Protein AF-S4YBU4-F1 (afdb_monomer_lite)

pLDDT: mean 76.4, std 17.48, range [37.5, 96.0]

Sequence (125 aa):
MLRDAEIKLPKPRRASMKLDRAALADEIAAELPALKKALAKVATEEREKEATLRAKQNAMRKSDKSFGQGAVLLAASFTFAGLEDLAAKVRPSGRRPGRTAAEEDEAPPAEEPASPGSPLPLDGG

Radius of gyration: 34.4 Å; chains: 1; bounding box: 87×44×89 Å

Secondary structure (DSSP, 8-state):
-TT-TT--PPPPSSTT----HHHHHHHHHHHHHHHHHHHHHHHHHHHHHHHHHHHHHHHHHHHHHHHHHHHHHHHHHHHHTT-HHHHHHHSPP-PPTT--GGGTTTSPPPPP------PPP----

Foldseek 3Di:
DLPDPPDDDDDDPDPPDDDDSVVVVVVCVVCVVVVVVVVVVVVVVVVVVVVVVVVVLVVQVVVLVVLQVVLQVVLVVCVVVVNNVVSVVSHRDPDDRPDDPVPPVPDDDDPDPPDDDDDDDDDDD

Structure (mmCIF, N/CA/C/O backbone):
data_AF-S4YBU4-F1
#
_entry.id   AF-S4YBU4-F1
#
loop_
_atom_site.group_PDB
_atom_site.id
_atom_site.type_symbol
_atom_site.label_atom_id
_atom_site.label_alt_id
_atom_site.label_comp_id
_atom_site.label_asym_id
_atom_site.label_entity_id
_atom_site.label_seq_id
_atom_site.pdbx_PDB_ins_code
_atom_site.Cartn_x
_atom_site.Cartn_y
_atom_site.Cartn_z
_atom_site.occupancy
_atom_site.B_iso_or_equiv
_atom_site.auth_seq_id
_atom_site.auth_comp_id
_atom_site.auth_asym_id
_atom_site.auth_atom_id
_atom_site.pdbx_PDB_model_num
ATOM 1 N N . MET A 1 1 ? 18.216 -11.147 -31.298 1.00 59.41 1 MET A N 1
ATOM 2 C CA . MET A 1 1 ? 18.292 -9.667 -31.229 1.00 59.41 1 MET A CA 1
ATOM 3 C C . MET A 1 1 ? 18.048 -9.105 -32.623 1.00 59.41 1 MET A C 1
ATOM 5 O O . MET A 1 1 ? 18.392 -9.770 -33.583 1.00 59.41 1 MET A O 1
ATOM 9 N N . LEU A 1 2 ? 17.465 -7.912 -32.786 1.00 66.00 2 LEU A N 1
ATOM 10 C CA . LEU A 1 2 ? 17.120 -7.362 -34.117 1.00 66.00 2 LEU A CA 1
ATOM 11 C C . LEU A 1 2 ? 18.334 -7.196 -35.068 1.00 66.00 2 LEU A C 1
ATOM 13 O O . LEU A 1 2 ? 18.170 -7.080 -36.281 1.00 66.00 2 LEU A O 1
ATOM 17 N N . ARG A 1 3 ? 19.543 -7.228 -34.493 1.00 71.19 3 ARG A N 1
ATOM 18 C CA . ARG A 1 3 ? 20.846 -7.207 -35.168 1.00 71.19 3 ARG A CA 1
ATOM 19 C C . ARG A 1 3 ? 21.350 -8.581 -35.636 1.00 71.19 3 ARG A C 1
ATOM 21 O O . ARG A 1 3 ? 22.324 -8.627 -36.376 1.00 71.19 3 ARG A O 1
ATOM 28 N N . ASP A 1 4 ? 20.717 -9.682 -35.232 1.00 75.69 4 ASP A N 1
ATOM 29 C CA . ASP A 1 4 ? 21.135 -11.021 -35.657 1.00 75.69 4 ASP A CA 1
ATOM 30 C C . ASP A 1 4 ? 20.774 -11.235 -37.129 1.00 75.69 4 ASP A C 1
ATOM 32 O O . ASP A 1 4 ? 19.600 -11.256 -37.516 1.00 75.69 4 ASP A O 1
ATOM 36 N N . ALA A 1 5 ? 21.806 -11.407 -37.955 1.00 68.00 5 ALA A N 1
ATOM 37 C CA . ALA A 1 5 ? 21.677 -11.596 -39.397 1.00 68.00 5 ALA A CA 1
ATOM 38 C C . ALA A 1 5 ? 20.938 -12.896 -39.774 1.00 68.00 5 ALA A C 1
ATOM 40 O O . ALA A 1 5 ? 20.376 -12.991 -40.864 1.00 68.00 5 ALA A O 1
ATOM 41 N N . GLU A 1 6 ? 20.884 -13.873 -38.866 1.00 71.81 6 GLU A N 1
ATOM 42 C CA . GLU A 1 6 ? 20.218 -15.164 -39.075 1.00 71.81 6 GLU A CA 1
ATOM 43 C C . GLU A 1 6 ? 18.685 -15.094 -38.949 1.00 71.81 6 GLU A C 1
ATOM 45 O O . GLU A 1 6 ? 17.977 -16.005 -39.388 1.00 71.81 6 GLU A O 1
ATOM 50 N N . ILE A 1 7 ? 18.131 -14.001 -38.408 1.00 72.12 7 ILE A N 1
ATOM 51 C CA . ILE A 1 7 ? 16.681 -13.859 -38.238 1.00 72.12 7 ILE A CA 1
ATOM 52 C C . ILE A 1 7 ? 16.030 -13.481 -39.578 1.00 72.12 7 ILE A C 1
ATOM 54 O O . ILE A 1 7 ? 16.143 -12.353 -40.084 1.00 72.12 7 ILE A O 1
ATOM 58 N N . LYS A 1 8 ? 15.284 -14.436 -40.145 1.00 72.88 8 LYS A N 1
ATOM 59 C CA . LYS A 1 8 ? 14.414 -14.224 -41.309 1.00 72.88 8 LYS A CA 1
ATOM 60 C C . LYS A 1 8 ? 13.131 -13.514 -40.873 1.00 72.88 8 LYS A C 1
ATOM 62 O O . LYS A 1 8 ? 12.236 -14.125 -40.299 1.00 72.88 8 LYS A O 1
ATOM 67 N N . LEU A 1 9 ? 13.043 -12.217 -41.162 1.00 71.31 9 LEU A N 1
ATOM 68 C CA . LEU A 1 9 ? 11.819 -11.443 -40.955 1.00 71.31 9 LEU A CA 1
ATOM 69 C C . LEU A 1 9 ? 10.794 -11.728 -42.070 1.00 71.31 9 LEU A C 1
ATOM 71 O O . LEU A 1 9 ? 11.191 -11.947 -43.220 1.00 71.31 9 LEU A O 1
ATOM 75 N N . PRO A 1 10 ? 9.484 -11.706 -41.762 1.00 78.38 10 PRO A N 1
ATOM 76 C CA . PRO A 1 10 ? 8.436 -11.865 -42.763 1.00 78.38 10 PRO A CA 1
ATOM 77 C C . PRO A 1 10 ? 8.482 -10.738 -43.805 1.00 78.38 10 PRO A C 1
ATOM 79 O O . PRO A 1 10 ? 8.903 -9.614 -43.523 1.00 78.38 10 PRO A O 1
ATOM 82 N N . LYS A 1 11 ? 8.034 -11.042 -45.029 1.00 75.88 11 LYS A N 1
ATOM 83 C CA . LYS A 1 11 ? 8.042 -10.089 -46.147 1.00 75.88 11 LYS A CA 1
ATOM 84 C C . LYS A 1 11 ? 7.151 -8.877 -45.807 1.00 75.88 11 LYS A C 1
ATOM 86 O O . LYS A 1 11 ? 6.025 -9.079 -45.343 1.00 75.88 11 LYS A O 1
ATOM 91 N N . PRO A 1 12 ? 7.612 -7.631 -46.021 1.00 78.06 12 PRO A N 1
ATOM 92 C CA . PRO A 1 12 ? 6.830 -6.447 -45.683 1.00 78.06 12 PRO A CA 1
ATOM 93 C C . PRO A 1 12 ? 5.526 -6.415 -46.485 1.00 78.06 12 PRO A C 1
ATOM 95 O O . PRO A 1 12 ? 5.513 -6.659 -47.691 1.00 78.06 12 PRO A O 1
ATOM 98 N N . ARG A 1 13 ? 4.414 -6.084 -45.814 1.00 79.25 13 ARG A N 1
ATOM 99 C CA . ARG A 1 13 ? 3.075 -6.026 -46.438 1.00 79.25 13 ARG A CA 1
ATOM 100 C C . ARG A 1 13 ? 2.940 -4.890 -47.459 1.00 79.25 13 ARG A C 1
ATOM 102 O O . ARG A 1 13 ? 2.017 -4.905 -48.264 1.00 79.25 13 ARG A O 1
ATOM 109 N N . ARG A 1 14 ? 3.837 -3.900 -47.417 1.00 82.06 14 ARG A N 1
ATOM 110 C CA . ARG A 1 14 ? 3.882 -2.757 -48.336 1.00 82.06 14 ARG A CA 1
ATOM 111 C C . ARG A 1 14 ? 5.218 -2.758 -49.071 1.00 82.06 14 ARG A C 1
ATOM 113 O O . ARG A 1 14 ? 6.264 -2.690 -48.434 1.00 82.06 14 ARG A O 1
ATOM 120 N N . ALA A 1 15 ? 5.171 -2.806 -50.401 1.00 72.00 15 ALA A N 1
ATOM 121 C CA . ALA A 1 15 ? 6.355 -2.918 -51.258 1.00 72.00 15 ALA A CA 1
ATOM 122 C C . ALA A 1 15 ? 7.323 -1.721 -51.156 1.00 72.00 15 ALA A C 1
ATOM 124 O O . ALA A 1 15 ? 8.507 -1.869 -51.439 1.00 72.00 15 ALA A O 1
ATOM 125 N N . SER A 1 16 ? 6.841 -0.549 -50.731 1.00 78.44 16 SER A N 1
ATOM 126 C CA . SER A 1 16 ? 7.650 0.667 -50.573 1.00 78.44 16 SER A CA 1
ATOM 127 C C . SER A 1 16 ? 8.384 0.768 -49.233 1.00 78.44 16 SER A C 1
ATOM 129 O O . SER A 1 16 ? 9.189 1.679 -49.049 1.00 78.44 16 SER A O 1
ATOM 131 N N . MET A 1 17 ? 8.122 -0.134 -48.283 1.00 74.00 17 MET A N 1
ATOM 132 C CA . MET A 1 17 ? 8.663 -0.017 -46.934 1.00 74.00 17 MET A CA 1
ATOM 133 C C . MET A 1 17 ? 10.028 -0.707 -46.832 1.00 74.00 17 MET A C 1
ATOM 135 O O . MET A 1 17 ? 10.129 -1.932 -46.908 1.00 74.00 17 MET A O 1
ATOM 139 N N . LYS A 1 18 ? 11.078 0.095 -46.636 1.00 76.12 18 LYS A N 1
ATOM 140 C CA . LYS A 1 18 ? 12.438 -0.368 -46.339 1.00 76.12 18 LYS A CA 1
ATOM 141 C C . LYS A 1 18 ? 12.668 -0.229 -44.836 1.00 76.12 18 LYS A C 1
ATOM 143 O O . LYS A 1 18 ? 12.565 0.872 -44.309 1.00 76.12 18 LYS A O 1
ATOM 148 N N . LEU A 1 19 ? 12.926 -1.343 -44.154 1.00 77.69 19 LEU A N 1
ATOM 149 C CA . LEU A 1 19 ? 13.227 -1.360 -42.723 1.00 77.69 19 LEU A CA 1
ATOM 150 C C . LEU A 1 19 ? 14.742 -1.448 -42.533 1.00 77.69 19 LEU A C 1
ATOM 152 O O . LEU A 1 19 ? 15.341 -2.463 -42.893 1.00 77.69 19 LEU A O 1
ATOM 156 N N . ASP A 1 20 ? 15.337 -0.414 -41.944 1.00 81.75 20 ASP A N 1
ATOM 157 C CA . ASP A 1 20 ? 16.707 -0.481 -41.445 1.00 81.75 20 ASP A CA 1
ATOM 158 C C . ASP A 1 20 ? 16.704 -1.114 -40.049 1.00 81.75 20 ASP A C 1
ATOM 160 O O . ASP A 1 20 ? 16.198 -0.551 -39.078 1.00 81.75 20 ASP A O 1
ATOM 164 N N . ARG A 1 21 ? 17.238 -2.334 -39.964 1.00 81.56 21 ARG A N 1
ATOM 165 C CA . ARG A 1 21 ? 17.274 -3.109 -38.719 1.00 81.56 21 ARG A CA 1
ATOM 166 C C . ARG A 1 21 ? 18.267 -2.537 -37.715 1.00 81.56 21 ARG A C 1
ATOM 168 O O . ARG A 1 21 ? 18.042 -2.682 -36.518 1.00 81.56 21 ARG A O 1
ATOM 175 N N . ALA A 1 22 ? 19.365 -1.950 -38.190 1.00 81.00 22 ALA A N 1
ATOM 176 C CA . ALA A 1 22 ? 20.399 -1.406 -37.321 1.00 81.00 22 ALA A CA 1
ATOM 177 C C . ALA A 1 22 ? 19.898 -0.112 -36.679 1.00 81.00 22 ALA A C 1
ATOM 179 O O . ALA A 1 22 ? 19.875 -0.028 -35.454 1.00 81.00 22 ALA A O 1
ATOM 180 N N . ALA A 1 23 ? 19.363 0.806 -37.491 1.00 81.25 23 ALA A N 1
ATOM 181 C CA . ALA A 1 23 ? 18.790 2.056 -37.000 1.00 81.25 23 ALA A CA 1
ATOM 182 C C . ALA A 1 23 ? 17.632 1.821 -36.013 1.00 81.25 23 ALA A C 1
ATOM 184 O O . ALA A 1 23 ? 17.637 2.383 -34.922 1.00 81.25 23 ALA A O 1
ATOM 185 N N . LEU A 1 24 ? 16.697 0.908 -36.321 1.00 82.50 24 LEU A N 1
ATOM 186 C CA . LEU A 1 24 ? 15.605 0.576 -35.393 1.00 82.50 24 LEU A CA 1
ATOM 187 C C . LEU A 1 24 ? 16.129 -0.033 -34.081 1.00 82.50 24 LEU A C 1
ATOM 189 O O . LEU A 1 24 ? 15.597 0.229 -33.004 1.00 82.50 24 LEU A O 1
ATOM 193 N N . ALA A 1 25 ? 17.165 -0.875 -34.153 1.00 85.19 25 ALA A N 1
ATOM 194 C CA . ALA A 1 25 ? 17.771 -1.447 -32.956 1.00 85.19 25 ALA A CA 1
ATOM 195 C C . ALA A 1 25 ? 18.447 -0.373 -32.092 1.00 85.19 25 ALA A C 1
ATOM 197 O O . ALA A 1 25 ? 18.398 -0.483 -30.868 1.00 85.19 25 ALA A O 1
ATOM 198 N N . ASP A 1 26 ? 19.055 0.639 -32.710 1.00 86.69 26 ASP A N 1
ATOM 199 C CA . ASP A 1 26 ? 19.710 1.755 -32.024 1.00 86.69 26 ASP A CA 1
ATOM 200 C C . ASP A 1 26 ? 18.690 2.675 -31.346 1.00 86.69 26 ASP A C 1
ATOM 202 O O . ASP A 1 26 ? 18.866 3.020 -30.178 1.00 86.69 26 ASP A O 1
ATOM 206 N N . GLU A 1 27 ? 17.586 2.988 -32.027 1.00 85.06 27 GLU A N 1
ATOM 207 C CA . GLU A 1 27 ? 16.463 3.752 -31.469 1.00 85.06 27 GLU A CA 1
ATOM 208 C C . GLU A 1 27 ? 15.856 3.042 -30.250 1.00 85.06 27 GLU A C 1
ATOM 210 O O . GLU A 1 27 ? 15.756 3.617 -29.165 1.00 85.06 27 GLU A O 1
ATOM 215 N N . ILE A 1 28 ? 15.544 1.747 -30.380 1.00 85.62 28 ILE A N 1
ATOM 216 C CA . ILE A 1 28 ? 15.016 0.945 -29.266 1.00 85.62 28 ILE A CA 1
ATOM 217 C C . ILE A 1 28 ? 16.040 0.866 -28.124 1.00 85.62 28 ILE A C 1
ATOM 219 O O . ILE A 1 28 ? 15.681 0.973 -26.949 1.00 85.62 28 ILE A O 1
ATOM 223 N N . ALA A 1 29 ? 17.325 0.683 -28.440 1.00 86.62 29 ALA A N 1
ATOM 224 C CA . ALA A 1 29 ? 18.382 0.628 -27.435 1.00 86.62 29 ALA A CA 1
ATOM 225 C C .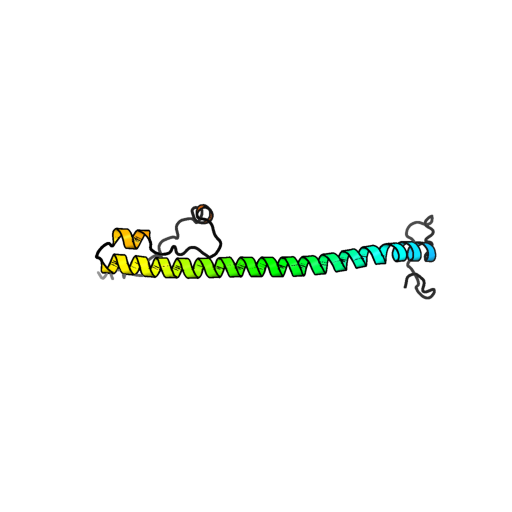 ALA A 1 29 ? 18.545 1.953 -26.677 1.00 86.62 29 ALA A C 1
ATOM 227 O O . ALA A 1 29 ? 18.851 1.919 -25.482 1.00 86.62 29 ALA A O 1
ATOM 228 N N . ALA A 1 30 ? 18.307 3.090 -27.333 1.00 89.31 30 ALA A N 1
ATOM 229 C CA . ALA A 1 30 ? 18.357 4.409 -26.715 1.00 89.31 30 ALA A CA 1
ATOM 230 C C . ALA A 1 30 ? 17.207 4.640 -25.717 1.00 89.31 30 ALA A C 1
ATOM 232 O O . ALA A 1 30 ? 17.418 5.258 -24.672 1.00 89.31 30 ALA A O 1
ATOM 233 N N . GLU A 1 31 ? 16.013 4.099 -25.978 1.00 87.81 31 GLU A N 1
ATOM 234 C CA . GLU A 1 31 ? 14.836 4.266 -25.107 1.00 87.81 31 GLU A CA 1
ATOM 235 C C . GLU A 1 31 ? 14.756 3.243 -23.959 1.00 87.81 31 GLU A C 1
ATOM 237 O O . GLU A 1 31 ? 14.242 3.537 -22.871 1.00 87.81 31 GLU A O 1
ATOM 242 N N . LEU A 1 32 ? 15.321 2.047 -24.151 1.00 90.19 32 LEU A N 1
ATOM 243 C CA . LEU A 1 32 ? 15.378 0.986 -23.140 1.00 90.19 32 LEU A CA 1
ATOM 244 C C . LEU A 1 32 ? 15.882 1.420 -21.747 1.00 90.19 32 LEU A C 1
ATOM 246 O O . LEU A 1 32 ? 15.277 0.989 -20.759 1.00 90.19 32 LEU A O 1
ATOM 250 N N . PRO A 1 33 ? 16.963 2.211 -21.586 1.00 91.56 33 PRO A N 1
ATOM 251 C CA . PRO A 1 33 ? 17.425 2.620 -20.260 1.00 91.56 33 PRO A CA 1
ATOM 252 C C . PRO A 1 33 ? 16.412 3.512 -19.534 1.00 91.56 33 PRO A C 1
ATOM 254 O O . PRO A 1 33 ? 16.213 3.341 -18.328 1.00 91.56 33 PRO A O 1
ATOM 257 N N . ALA A 1 34 ? 15.738 4.419 -20.247 1.00 91.56 34 ALA A N 1
ATOM 258 C CA . ALA A 1 34 ? 14.711 5.278 -19.665 1.00 91.56 34 ALA A CA 1
ATOM 259 C C . ALA A 1 34 ? 13.510 4.451 -19.187 1.00 91.56 34 ALA A C 1
ATOM 261 O O . ALA A 1 34 ? 13.063 4.613 -18.049 1.00 91.56 34 ALA A O 1
ATOM 262 N N . LEU A 1 35 ? 13.058 3.493 -20.005 1.00 91.75 35 LEU A N 1
ATOM 263 C CA . LEU A 1 35 ? 11.968 2.589 -19.643 1.00 91.75 35 LEU A CA 1
ATOM 264 C C . LEU A 1 35 ? 12.332 1.697 -18.448 1.00 91.75 35 LEU A C 1
ATOM 266 O O . LEU A 1 35 ? 11.553 1.581 -17.505 1.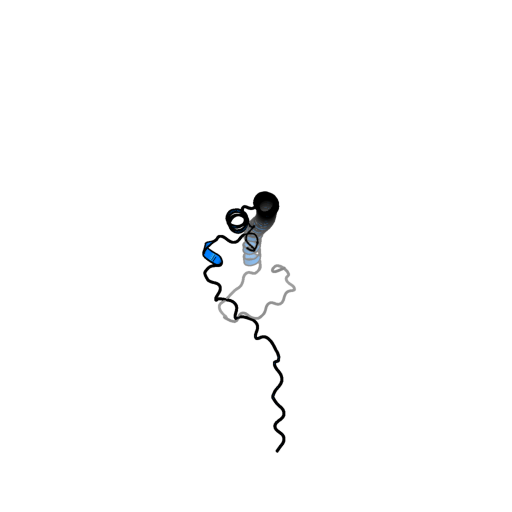00 91.75 35 LEU A O 1
ATOM 270 N N . LYS A 1 36 ? 13.537 1.112 -18.428 1.00 92.50 36 LYS A N 1
ATOM 271 C CA . LYS A 1 36 ? 14.019 0.307 -17.290 1.00 92.50 36 LYS A CA 1
ATOM 272 C C . LYS A 1 36 ? 14.070 1.119 -15.999 1.00 92.50 36 LYS A C 1
ATOM 274 O O . LYS A 1 36 ? 13.668 0.621 -14.950 1.00 92.50 36 LYS A O 1
ATOM 279 N N . LYS A 1 37 ? 14.529 2.371 -16.073 1.00 92.62 37 LYS A N 1
ATOM 280 C CA . LYS A 1 37 ? 14.550 3.284 -14.925 1.00 92.62 37 LYS A CA 1
ATOM 281 C C . LYS A 1 37 ? 13.136 3.596 -14.431 1.00 92.62 37 LYS A C 1
ATOM 283 O O . LYS A 1 37 ? 12.906 3.581 -13.225 1.00 92.62 37 LYS A O 1
ATOM 288 N N . ALA A 1 38 ? 12.196 3.839 -15.343 1.00 89.19 38 ALA A N 1
ATOM 289 C CA . ALA A 1 38 ? 10.797 4.068 -14.996 1.00 89.19 38 ALA A CA 1
ATOM 290 C C . ALA A 1 38 ? 10.167 2.834 -14.328 1.00 89.19 38 ALA A C 1
ATOM 292 O O . ALA A 1 38 ? 9.554 2.967 -13.274 1.00 89.19 38 ALA A O 1
ATOM 293 N N . LEU A 1 39 ? 10.390 1.632 -14.870 1.00 93.00 39 LEU A N 1
ATOM 294 C CA . LEU A 1 39 ? 9.893 0.384 -14.281 1.00 93.00 39 LEU A CA 1
ATOM 295 C C . LEU A 1 39 ? 10.479 0.119 -12.891 1.00 93.00 39 LEU A C 1
ATOM 297 O O . LEU A 1 39 ? 9.745 -0.244 -11.976 1.00 93.00 39 LEU A O 1
ATOM 301 N N . ALA A 1 40 ? 11.782 0.347 -12.707 1.00 91.38 40 ALA A N 1
ATOM 302 C CA . ALA A 1 40 ? 12.409 0.226 -11.394 1.00 91.38 40 ALA A CA 1
ATOM 303 C C . ALA A 1 40 ? 11.785 1.198 -10.379 1.00 91.38 40 ALA A C 1
ATOM 305 O O . ALA A 1 40 ? 11.536 0.813 -9.238 1.00 91.38 40 ALA A O 1
ATOM 306 N N . LYS A 1 41 ? 11.478 2.428 -10.811 1.00 91.88 41 LYS A N 1
ATOM 307 C CA . LYS A 1 41 ? 10.821 3.432 -9.971 1.00 91.88 41 LYS A CA 1
ATOM 308 C C . LYS A 1 41 ? 9.393 3.028 -9.592 1.00 91.88 41 LYS A C 1
ATOM 310 O O . LYS A 1 41 ? 9.029 3.116 -8.424 1.00 91.88 41 LYS A O 1
ATOM 315 N N . VAL A 1 42 ? 8.602 2.540 -10.546 1.00 91.00 42 VAL A N 1
ATOM 316 C CA . VAL A 1 42 ? 7.241 2.051 -10.268 1.00 91.00 42 VAL A CA 1
ATOM 317 C C . VAL A 1 42 ? 7.283 0.902 -9.262 1.00 91.00 42 VAL A C 1
ATOM 319 O O . VAL A 1 42 ? 6.549 0.932 -8.280 1.00 91.00 42 VAL A O 1
ATOM 322 N N . ALA A 1 43 ? 8.209 -0.046 -9.423 1.00 87.94 43 ALA A N 1
ATOM 323 C CA . ALA A 1 43 ? 8.363 -1.155 -8.485 1.00 87.94 43 ALA A CA 1
ATOM 324 C C . ALA A 1 43 ? 8.727 -0.691 -7.060 1.00 87.94 43 ALA A C 1
ATOM 326 O O . ALA A 1 43 ? 8.267 -1.281 -6.081 1.00 87.94 43 ALA A O 1
ATOM 327 N N . THR A 1 44 ? 9.544 0.358 -6.911 1.00 88.56 44 THR A N 1
ATOM 328 C CA . THR A 1 44 ? 9.815 0.946 -5.587 1.00 88.56 44 THR A CA 1
ATOM 329 C C . THR A 1 44 ? 8.589 1.654 -5.016 1.00 88.56 44 THR A C 1
ATOM 331 O O . THR A 1 44 ? 8.249 1.432 -3.857 1.00 88.56 44 THR A O 1
ATOM 334 N N . GLU A 1 45 ? 7.872 2.427 -5.834 1.00 88.94 45 GLU A N 1
ATOM 335 C CA . GLU A 1 45 ? 6.669 3.146 -5.404 1.00 88.94 45 GLU A CA 1
ATOM 336 C C . GLU A 1 45 ? 5.543 2.189 -4.984 1.00 88.94 45 GLU A C 1
ATOM 338 O O . GLU A 1 45 ? 4.841 2.449 -4.010 1.00 88.94 45 GLU A O 1
ATOM 343 N N . GLU A 1 46 ? 5.361 1.066 -5.681 1.00 88.81 46 GLU A N 1
ATOM 344 C CA . GLU A 1 46 ? 4.388 0.031 -5.311 1.00 88.81 46 GLU A CA 1
ATOM 345 C C . GLU A 1 46 ? 4.697 -0.568 -3.938 1.00 88.81 46 GLU A C 1
ATOM 347 O O . GLU A 1 46 ? 3.806 -0.671 -3.093 1.00 88.81 46 GLU A O 1
ATOM 352 N N . ARG A 1 47 ? 5.971 -0.878 -3.665 1.00 83.81 47 ARG A N 1
ATOM 353 C CA . ARG A 1 47 ? 6.401 -1.392 -2.355 1.00 83.81 47 ARG A CA 1
ATOM 354 C C . ARG A 1 47 ? 6.136 -0.389 -1.233 1.00 83.81 47 ARG A C 1
ATOM 356 O O . ARG A 1 47 ? 5.656 -0.771 -0.166 1.00 83.81 47 ARG A O 1
ATOM 363 N N . GLU A 1 48 ? 6.414 0.889 -1.467 1.00 86.56 48 GLU A N 1
ATOM 364 C CA . GLU A 1 48 ? 6.161 1.958 -0.494 1.00 86.56 48 GLU A CA 1
ATOM 365 C C . GLU A 1 48 ? 4.658 2.185 -0.260 1.00 86.56 48 GLU A C 1
ATOM 367 O O . GLU A 1 48 ? 4.215 2.345 0.886 1.00 86.56 48 GLU A O 1
ATOM 372 N N . LYS A 1 49 ? 3.846 2.130 -1.325 1.00 87.56 49 LYS A N 1
ATOM 373 C CA . LYS A 1 49 ? 2.378 2.197 -1.242 1.00 87.56 49 LYS A CA 1
ATOM 374 C C . LYS A 1 49 ? 1.817 1.032 -0.436 1.00 87.56 49 LYS A C 1
ATOM 376 O O . LYS A 1 49 ? 0.990 1.254 0.449 1.00 87.56 49 LYS A O 1
ATOM 381 N N . GLU A 1 50 ? 2.282 -0.191 -0.686 1.00 87.50 50 GLU A N 1
ATOM 382 C CA . GLU A 1 50 ? 1.872 -1.366 0.083 1.00 87.50 50 GLU A CA 1
ATOM 383 C C . GLU A 1 50 ? 2.231 -1.238 1.565 1.00 87.50 50 GLU A C 1
ATOM 385 O O . GLU A 1 50 ? 1.392 -1.514 2.426 1.00 87.50 50 GLU A O 1
ATOM 390 N N . ALA A 1 51 ? 3.450 -0.793 1.881 1.00 89.88 51 ALA A N 1
ATOM 391 C CA . ALA A 1 51 ? 3.881 -0.586 3.261 1.00 89.88 51 ALA A CA 1
ATOM 392 C C . ALA A 1 51 ? 2.979 0.432 3.981 1.00 89.88 51 ALA A C 1
ATOM 394 O O . ALA A 1 51 ? 2.503 0.175 5.091 1.00 89.88 51 ALA A O 1
ATOM 395 N N . THR A 1 52 ? 2.668 1.543 3.313 1.00 89.12 52 THR A N 1
ATOM 396 C CA . THR A 1 52 ? 1.795 2.598 3.845 1.00 89.12 52 THR A CA 1
ATOM 397 C C . THR A 1 52 ? 0.358 2.106 4.038 1.00 89.12 52 THR A C 1
ATOM 399 O O . THR A 1 52 ? -0.244 2.334 5.090 1.00 89.12 52 THR A O 1
ATOM 402 N N . LEU A 1 53 ? -0.193 1.371 3.064 1.00 90.88 53 LEU A N 1
ATOM 403 C CA . LEU A 1 53 ? -1.533 0.788 3.155 1.00 90.88 53 LEU A CA 1
ATOM 404 C C . LEU A 1 53 ? -1.627 -0.188 4.334 1.00 90.88 53 LEU A C 1
ATOM 406 O O . LEU A 1 53 ? -2.572 -0.118 5.122 1.00 90.88 53 LEU A O 1
ATOM 410 N N . ARG A 1 54 ? -0.631 -1.068 4.492 1.00 90.62 54 ARG A N 1
ATOM 411 C CA . ARG A 1 54 ? -0.567 -2.024 5.606 1.00 90.62 54 ARG A CA 1
ATOM 412 C C . ARG A 1 54 ? -0.481 -1.305 6.951 1.00 90.62 54 ARG A C 1
ATOM 414 O O . ARG A 1 54 ? -1.198 -1.683 7.877 1.00 90.62 54 ARG A O 1
ATOM 421 N N . ALA A 1 55 ? 0.332 -0.253 7.057 1.00 92.44 55 ALA A N 1
ATOM 422 C CA . ALA A 1 55 ? 0.432 0.558 8.269 1.00 92.44 55 ALA A CA 1
ATOM 423 C C . ALA A 1 55 ? -0.910 1.222 8.624 1.00 92.44 55 ALA A C 1
ATOM 425 O O . ALA A 1 55 ? -1.372 1.098 9.760 1.00 92.44 55 ALA A O 1
ATOM 426 N N . LYS A 1 56 ? -1.589 1.831 7.641 1.00 92.00 56 LYS A N 1
ATOM 427 C CA . LYS A 1 56 ? -2.926 2.420 7.819 1.00 92.00 56 LYS A CA 1
ATOM 428 C C . LYS A 1 56 ? -3.942 1.375 8.282 1.00 92.00 56 LYS A C 1
ATOM 430 O O . LYS A 1 56 ? -4.650 1.596 9.260 1.00 92.00 56 LYS A O 1
ATOM 435 N N . GLN A 1 57 ? -4.005 0.224 7.613 1.00 90.69 57 GLN A N 1
ATOM 436 C CA . GLN A 1 57 ? -4.925 -0.857 7.979 1.00 90.69 57 GLN A CA 1
ATOM 437 C C . GLN A 1 57 ? -4.658 -1.391 9.389 1.00 90.69 57 GLN A C 1
ATOM 439 O O . GLN A 1 57 ? -5.600 -1.643 10.136 1.00 90.69 57 GLN A O 1
ATOM 444 N N . ASN A 1 58 ? -3.390 -1.531 9.780 1.00 91.88 58 ASN A N 1
ATOM 445 C CA . ASN A 1 58 ? -3.023 -1.929 11.137 1.00 91.88 58 ASN A CA 1
ATOM 446 C C . ASN A 1 58 ? -3.465 -0.895 12.178 1.00 91.88 58 ASN A C 1
ATOM 448 O O . ASN A 1 58 ? -4.015 -1.279 13.210 1.00 91.88 58 ASN A O 1
ATOM 452 N N . ALA A 1 59 ? -3.263 0.395 11.903 1.00 91.44 59 ALA A N 1
ATOM 453 C CA . ALA A 1 59 ? -3.692 1.469 12.792 1.00 91.44 59 ALA A CA 1
ATOM 454 C C . ALA A 1 59 ? -5.220 1.491 12.964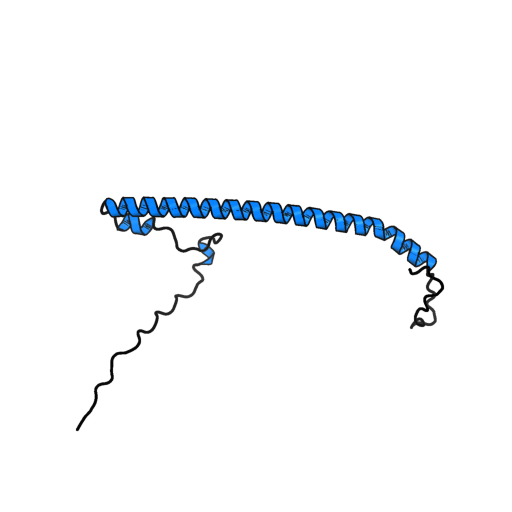 1.00 91.44 59 ALA A C 1
ATOM 456 O O . ALA A 1 59 ? -5.697 1.521 14.097 1.00 91.44 59 ALA A O 1
ATOM 457 N N . MET A 1 60 ? -5.978 1.376 11.866 1.00 89.94 60 MET A N 1
ATOM 458 C CA . MET A 1 60 ? -7.445 1.296 11.906 1.00 89.94 60 MET A CA 1
ATOM 459 C C . MET A 1 60 ? -7.912 0.087 12.724 1.00 89.94 60 MET A C 1
ATOM 461 O O . MET A 1 60 ? -8.650 0.253 13.688 1.00 89.94 60 MET A O 1
ATOM 465 N N . ARG A 1 61 ? -7.382 -1.115 12.446 1.00 89.38 61 ARG A N 1
ATOM 466 C CA . ARG A 1 61 ? -7.721 -2.330 13.209 1.00 89.38 61 ARG A CA 1
ATOM 467 C C . ARG A 1 61 ? -7.429 -2.196 14.702 1.00 89.38 61 ARG A C 1
ATOM 469 O O . ARG A 1 61 ? -8.203 -2.681 15.525 1.00 89.38 61 ARG A O 1
ATOM 476 N N . LYS A 1 62 ? -6.302 -1.574 15.064 1.00 90.94 62 LYS A N 1
ATOM 477 C CA . LYS A 1 62 ? -5.935 -1.358 16.469 1.00 90.94 62 LYS A CA 1
ATOM 478 C C . LYS A 1 62 ? -6.918 -0.404 17.149 1.00 90.94 62 LYS A C 1
ATOM 480 O O . LYS A 1 62 ? -7.364 -0.709 18.252 1.00 90.94 62 LYS A O 1
ATOM 485 N N . SER A 1 63 ? -7.265 0.695 16.478 1.00 87.94 63 SER A N 1
ATOM 486 C CA . SER A 1 63 ? -8.248 1.668 16.958 1.00 87.94 63 SER A CA 1
ATOM 487 C C . SER A 1 63 ? -9.613 1.016 17.169 1.00 87.94 63 SER A C 1
ATOM 489 O O . SER A 1 63 ? -10.132 1.053 18.284 1.00 87.94 63 SER A O 1
ATOM 491 N N . ASP A 1 64 ? -10.134 0.329 16.150 1.00 87.69 64 ASP A N 1
ATOM 492 C CA . ASP A 1 64 ? -11.434 -0.349 16.193 1.00 87.69 64 ASP A CA 1
ATOM 493 C C . ASP A 1 64 ? -11.492 -1.374 17.329 1.00 87.69 64 ASP A C 1
ATOM 495 O O . ASP A 1 64 ? -12.462 -1.424 18.084 1.00 87.69 64 ASP A O 1
ATOM 499 N N . LYS A 1 65 ? -10.414 -2.150 17.515 1.00 88.69 65 LYS A N 1
ATOM 500 C CA . LYS A 1 65 ? -10.312 -3.106 18.622 1.00 88.69 65 LYS A CA 1
ATOM 501 C C . LYS A 1 65 ? -10.368 -2.408 19.980 1.00 88.69 65 LYS A C 1
ATOM 503 O O . LYS A 1 65 ? -11.136 -2.835 20.838 1.00 88.69 65 LYS A O 1
ATOM 508 N N . SER A 1 66 ? -9.569 -1.359 20.188 1.00 89.94 66 SER A N 1
ATOM 509 C CA . SER A 1 66 ? -9.550 -0.636 21.467 1.00 89.94 66 SER A CA 1
ATOM 510 C C . SER A 1 66 ? -10.876 0.065 21.763 1.00 89.94 66 SER A C 1
ATOM 512 O O . SER A 1 66 ? -11.357 0.007 22.892 1.00 89.94 66 SER A O 1
ATOM 514 N N . PHE A 1 67 ? -11.499 0.658 20.743 1.00 88.25 67 PHE A N 1
ATOM 515 C CA . PHE A 1 67 ? -12.797 1.307 20.861 1.00 88.25 67 PHE A CA 1
ATOM 516 C C . PHE A 1 67 ? -13.890 0.292 21.196 1.00 88.25 67 PHE A C 1
ATOM 518 O O . PHE A 1 67 ? -14.628 0.483 22.159 1.00 88.25 67 PHE A O 1
ATOM 525 N N . GLY A 1 68 ? -13.943 -0.828 20.467 1.00 88.12 68 GLY A N 1
ATOM 526 C CA . GLY A 1 68 ? -14.892 -1.906 20.732 1.00 88.12 68 GLY A CA 1
ATOM 527 C C . GLY A 1 68 ? -14.759 -2.454 22.152 1.00 88.12 68 GLY A C 1
ATOM 528 O O . GLY A 1 68 ? -15.755 -2.576 22.857 1.00 88.12 68 GLY A O 1
ATOM 529 N N . GLN A 1 69 ? -13.533 -2.716 22.611 1.00 90.62 69 GLN A N 1
ATOM 530 C CA . GLN A 1 69 ? -13.281 -3.178 23.981 1.00 90.62 69 GLN A CA 1
ATOM 531 C C . GLN A 1 69 ? -13.720 -2.153 25.038 1.00 90.62 69 GLN A C 1
ATOM 533 O O . GLN A 1 69 ? -14.361 -2.532 26.018 1.00 90.62 69 GLN A O 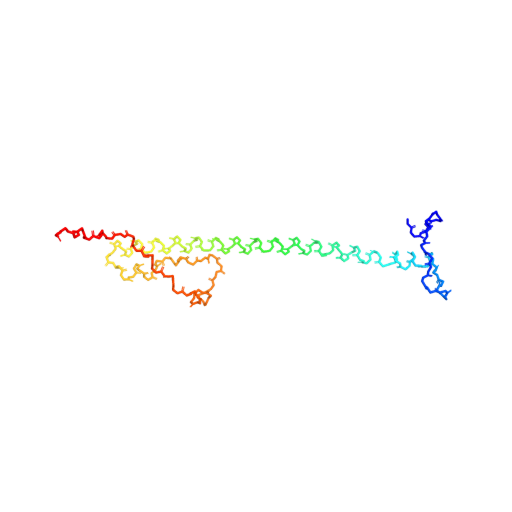1
ATOM 538 N N . GLY A 1 70 ? -13.422 -0.866 24.834 1.00 90.81 70 GLY A N 1
ATOM 539 C CA . GLY A 1 70 ? -13.851 0.204 25.739 1.00 90.81 70 GLY A CA 1
ATOM 540 C C . GLY A 1 70 ? -15.372 0.350 25.800 1.00 90.81 70 GLY A C 1
ATOM 541 O O . GLY A 1 70 ? -15.939 0.460 26.884 1.00 90.81 70 GLY A O 1
ATOM 542 N N . ALA A 1 71 ? -16.040 0.271 24.651 1.00 91.06 71 ALA A N 1
ATOM 543 C CA . ALA A 1 71 ? -17.493 0.318 24.551 1.00 91.06 71 ALA A CA 1
ATOM 544 C C . ALA A 1 71 ? -18.165 -0.875 25.255 1.00 91.06 71 ALA A C 1
ATOM 546 O O . ALA A 1 71 ? -19.132 -0.678 25.988 1.00 91.06 71 ALA A O 1
ATOM 547 N N . VAL A 1 72 ? -17.631 -2.099 25.110 1.00 91.00 72 VAL A N 1
ATOM 548 C CA . VAL A 1 72 ? -18.114 -3.271 25.871 1.00 91.00 72 VAL A CA 1
ATOM 549 C C . VAL A 1 72 ? -17.968 -3.042 27.375 1.00 91.00 72 VAL A C 1
ATOM 551 O O . VAL A 1 72 ? -18.918 -3.277 28.118 1.00 91.00 72 VAL A O 1
ATOM 554 N N . LEU A 1 73 ? -16.798 -2.581 27.828 1.00 93.62 73 LEU A N 1
ATOM 555 C CA . LEU A 1 73 ? -16.545 -2.343 29.249 1.00 93.62 73 LEU A CA 1
ATOM 556 C C . LEU A 1 73 ? -17.508 -1.293 29.822 1.00 93.62 73 LEU A C 1
ATOM 558 O O . LEU A 1 73 ? -18.077 -1.488 30.894 1.00 93.62 73 LEU A O 1
ATOM 562 N N . LEU A 1 74 ? -17.724 -0.202 29.087 1.00 92.50 74 LEU A N 1
ATOM 563 C CA . LEU A 1 74 ? -18.624 0.868 29.496 1.00 92.50 74 LEU A CA 1
ATOM 564 C C . LEU A 1 74 ? -20.087 0.396 29.515 1.00 92.50 74 LEU A C 1
ATOM 566 O O . LEU A 1 74 ? -20.788 0.623 30.500 1.00 92.50 74 LEU A O 1
ATOM 570 N N . ALA A 1 75 ? -20.532 -0.344 28.498 1.00 92.31 75 ALA A N 1
ATOM 571 C CA . ALA A 1 75 ? -21.868 -0.938 28.478 1.00 92.31 75 ALA A CA 1
ATOM 572 C C . ALA A 1 75 ? -22.087 -1.912 29.652 1.00 92.31 75 ALA A C 1
ATOM 574 O O . ALA A 1 75 ? -23.135 -1.874 30.301 1.00 92.31 75 ALA A O 1
ATOM 575 N N . ALA A 1 76 ? -21.086 -2.734 29.979 1.00 92.88 76 ALA A N 1
ATOM 576 C CA . ALA A 1 76 ? -21.132 -3.617 31.142 1.00 92.88 76 ALA A CA 1
ATOM 577 C C . ALA A 1 76 ? -21.256 -2.824 32.454 1.00 92.88 76 ALA A C 1
ATOM 579 O O . ALA A 1 76 ? -22.042 -3.200 33.321 1.00 92.88 76 ALA A O 1
ATOM 580 N N . SER A 1 77 ? -20.548 -1.697 32.580 1.00 94.50 77 SER A N 1
ATOM 581 C CA . SER A 1 77 ? -20.636 -0.840 33.768 1.00 94.50 77 SER A CA 1
ATOM 582 C C . SER A 1 77 ? -22.016 -0.194 33.941 1.00 94.50 77 SER A C 1
ATOM 584 O O . SER A 1 77 ? -22.539 -0.170 35.052 1.00 94.50 77 SER A O 1
ATOM 586 N N . PHE A 1 78 ? -22.653 0.249 32.851 1.00 94.81 78 PHE A N 1
ATOM 587 C CA . PHE A 1 78 ? -24.018 0.780 32.906 1.00 94.81 78 PHE A CA 1
ATOM 588 C C . PHE A 1 78 ? -25.041 -0.298 33.238 1.00 94.81 78 PHE A C 1
ATOM 590 O O . PHE A 1 78 ? -25.940 -0.053 34.033 1.00 94.81 78 PHE A O 1
ATOM 597 N N . THR A 1 79 ? -24.863 -1.504 32.701 1.00 93.25 79 THR A N 1
ATOM 598 C CA . THR A 1 79 ? -25.720 -2.648 33.037 1.00 93.25 79 THR A CA 1
ATOM 599 C C . THR A 1 79 ? -25.597 -2.998 34.522 1.00 93.25 79 THR A C 1
ATOM 601 O O . THR A 1 79 ? -26.596 -3.196 35.199 1.00 93.25 79 THR A O 1
ATOM 604 N N . PHE A 1 80 ? -24.375 -3.008 35.065 1.00 95.12 80 PHE A N 1
ATOM 605 C CA . PHE A 1 80 ? -24.152 -3.229 36.496 1.00 95.12 80 PHE A CA 1
ATOM 606 C C . PHE A 1 80 ? -24.799 -2.142 37.372 1.00 95.12 80 PHE A C 1
ATOM 608 O O . PHE A 1 80 ? -25.260 -2.431 38.472 1.00 95.12 80 PHE A O 1
ATOM 615 N N . ALA A 1 81 ? -24.859 -0.903 36.880 1.00 96.00 81 ALA A N 1
ATOM 616 C CA . ALA A 1 81 ? -25.499 0.219 37.560 1.00 96.00 81 ALA A CA 1
ATOM 617 C C . ALA A 1 81 ? -27.032 0.286 37.378 1.00 96.00 81 ALA A C 1
ATOM 619 O O . ALA A 1 81 ? -27.642 1.218 37.899 1.00 96.00 81 ALA A O 1
ATOM 620 N N . GLY A 1 82 ? -27.654 -0.649 36.645 1.00 94.50 82 GLY A N 1
ATOM 621 C CA . GLY A 1 82 ? -29.093 -0.623 36.341 1.00 94.50 82 GLY A CA 1
ATOM 622 C C . GLY A 1 82 ? -29.504 0.515 35.396 1.00 94.50 82 GLY A C 1
ATOM 623 O O . GLY A 1 82 ? -30.571 1.101 35.547 1.00 94.50 82 GLY A O 1
ATOM 624 N N . LEU A 1 83 ? -28.604 0.912 34.490 1.00 94.56 83 LEU A N 1
ATOM 625 C CA . LEU A 1 83 ? -28.811 1.965 33.492 1.00 94.56 83 LEU A CA 1
ATOM 626 C C . LEU A 1 83 ? -28.882 1.353 32.083 1.00 94.56 83 LEU A C 1
ATOM 628 O O . LEU A 1 83 ? -28.042 1.635 31.221 1.00 94.56 83 LEU A O 1
ATOM 632 N N . GLU A 1 84 ? -29.874 0.498 31.837 1.00 91.31 84 GLU A N 1
ATOM 633 C CA . GLU A 1 84 ? -30.006 -0.284 30.599 1.00 91.31 84 GLU A CA 1
ATOM 634 C C . GLU A 1 84 ? -30.118 0.600 29.346 1.00 91.31 84 GLU A C 1
ATOM 636 O O . GLU A 1 84 ? -29.496 0.303 28.322 1.00 91.31 84 GLU A O 1
ATOM 641 N N . ASP A 1 85 ? -30.819 1.734 29.437 1.00 88.31 85 ASP A N 1
ATOM 642 C CA . ASP A 1 85 ? -30.958 2.691 28.330 1.00 88.31 85 ASP A CA 1
ATOM 643 C C . ASP A 1 85 ? -29.610 3.287 27.896 1.00 88.31 85 ASP A C 1
ATOM 645 O O . ASP A 1 85 ? -29.378 3.556 26.714 1.00 88.31 85 ASP A O 1
ATOM 649 N N . LEU A 1 86 ? -28.699 3.510 28.848 1.00 88.25 86 LEU A N 1
ATOM 650 C CA . LEU A 1 86 ? -27.349 4.005 28.568 1.00 88.25 86 LEU A CA 1
ATOM 651 C C . LEU A 1 86 ? -26.447 2.883 28.049 1.00 88.25 86 LEU A C 1
ATOM 653 O O . LEU A 1 86 ? -25.666 3.106 27.122 1.00 88.25 86 LEU A O 1
ATOM 657 N N . ALA A 1 87 ? -26.586 1.672 28.592 1.00 88.81 87 ALA A N 1
ATOM 658 C CA . ALA A 1 87 ? -25.872 0.497 28.107 1.00 88.81 87 ALA A CA 1
ATOM 659 C C . ALA A 1 87 ? -26.197 0.204 26.632 1.00 88.81 87 ALA A C 1
ATOM 661 O O . ALA A 1 87 ? -25.289 -0.062 25.841 1.00 88.81 87 ALA A O 1
ATOM 662 N N . ALA A 1 88 ? -27.470 0.322 26.240 1.00 86.31 88 ALA A N 1
ATOM 663 C CA . ALA A 1 88 ? -27.918 0.120 24.865 1.00 86.31 88 ALA A CA 1
ATOM 664 C C . ALA A 1 88 ? -27.297 1.133 23.888 1.00 86.31 88 ALA A C 1
ATOM 666 O O . ALA A 1 88 ? -26.874 0.754 22.797 1.00 86.31 88 ALA A O 1
ATOM 667 N N . LYS A 1 89 ? -27.176 2.402 24.297 1.00 86.50 89 LYS A N 1
ATOM 668 C CA . LYS A 1 89 ? -26.605 3.482 23.469 1.00 86.50 89 LYS A CA 1
ATOM 669 C C . LYS A 1 89 ? -25.107 3.336 23.214 1.00 86.50 89 LYS A C 1
ATOM 671 O O . LYS A 1 89 ? -24.614 3.797 22.192 1.00 86.50 89 LYS A O 1
ATOM 676 N N . VAL A 1 90 ? -24.379 2.739 24.154 1.00 85.12 90 VAL A N 1
ATOM 677 C CA . VAL A 1 90 ? -22.912 2.640 24.106 1.00 85.12 90 VAL A CA 1
ATOM 678 C C . VAL A 1 90 ? -22.438 1.280 23.599 1.00 85.12 90 VAL A C 1
ATOM 680 O O . VAL A 1 90 ? -21.252 1.098 23.326 1.00 85.12 90 VAL A O 1
ATOM 683 N N . ARG A 1 91 ? -23.354 0.323 23.420 1.00 74.75 91 ARG A N 1
ATOM 684 C CA . ARG A 1 91 ? -23.033 -0.991 22.870 1.00 74.75 91 ARG A CA 1
ATOM 685 C C . ARG A 1 91 ? -22.264 -0.826 21.549 1.00 74.75 91 ARG A C 1
ATOM 687 O O . ARG A 1 91 ? -22.750 -0.142 20.647 1.00 74.75 91 ARG A O 1
ATOM 694 N N . PRO A 1 92 ? -21.072 -1.438 21.413 1.00 68.31 92 PRO A N 1
ATOM 695 C CA . PRO A 1 92 ? -20.273 -1.283 20.210 1.00 68.31 92 PRO A CA 1
ATOM 696 C C . PRO A 1 92 ? -21.070 -1.758 19.002 1.00 68.31 92 PRO A C 1
ATOM 698 O O . PRO A 1 92 ? -21.604 -2.868 18.987 1.00 68.31 92 PRO A O 1
ATOM 701 N N . SER A 1 93 ? -21.164 -0.889 18.001 1.00 66.25 93 SER A N 1
ATOM 702 C CA . SER A 1 93 ? -21.893 -1.171 16.773 1.00 66.25 93 SER A CA 1
ATOM 703 C C . SER A 1 93 ? -21.306 -2.406 16.080 1.00 66.25 93 SER A C 1
ATOM 705 O O . SER A 1 93 ? -20.083 -2.530 16.007 1.00 66.25 93 SER A O 1
ATOM 707 N N . GLY A 1 94 ? -22.143 -3.274 15.505 1.00 61.44 94 GLY A N 1
ATOM 708 C CA . GLY A 1 94 ? -21.702 -4.442 14.722 1.00 61.44 94 GLY A CA 1
ATOM 709 C C . GLY A 1 94 ? -21.048 -4.106 13.373 1.00 61.44 94 GLY A C 1
ATOM 710 O O . GLY A 1 94 ? -20.905 -4.988 12.529 1.00 61.44 94 GLY A O 1
ATOM 711 N N . ARG A 1 95 ? -20.684 -2.836 13.152 1.00 61.69 95 ARG A N 1
ATOM 712 C CA . ARG A 1 95 ? -20.170 -2.312 11.884 1.00 61.69 95 ARG A CA 1
ATOM 713 C C . ARG A 1 95 ? -18.869 -2.991 11.518 1.00 61.69 95 ARG A C 1
ATOM 715 O O . ARG A 1 95 ? -18.015 -3.265 12.367 1.00 61.69 95 ARG A O 1
ATOM 722 N N . ARG A 1 96 ? -18.691 -3.223 10.223 1.00 58.00 96 ARG A N 1
ATOM 723 C CA . ARG A 1 96 ? -17.451 -3.804 9.716 1.00 58.00 96 ARG A CA 1
ATOM 724 C C . ARG A 1 96 ? -16.311 -2.775 9.850 1.00 58.00 96 ARG A C 1
ATOM 726 O O . ARG A 1 96 ? -16.513 -1.615 9.485 1.00 58.00 96 ARG A O 1
ATOM 733 N N . PRO A 1 97 ? -15.117 -3.176 10.330 1.00 61.22 97 PRO A N 1
ATOM 734 C CA . PRO A 1 97 ? -13.949 -2.298 10.413 1.00 61.22 97 PRO A CA 1
ATOM 735 C C . PRO A 1 97 ? -13.715 -1.526 9.109 1.00 61.22 97 PRO A C 1
ATOM 737 O O . PRO A 1 97 ? -13.617 -2.135 8.041 1.00 61.22 97 PRO A O 1
ATOM 740 N N . GLY A 1 98 ? -13.619 -0.197 9.196 1.00 61.56 98 GLY A N 1
ATOM 741 C CA . GLY A 1 98 ? -13.337 0.681 8.055 1.00 61.56 98 GLY A CA 1
ATOM 742 C C . GLY A 1 98 ? -14.538 1.252 7.285 1.00 61.56 98 GLY A C 1
ATOM 743 O O . GLY A 1 98 ? -14.297 1.898 6.268 1.00 61.56 98 GLY A O 1
ATOM 744 N N . ARG A 1 99 ? -15.791 1.077 7.739 1.00 57.78 99 ARG A N 1
ATOM 745 C CA . ARG A 1 99 ? -16.964 1.775 7.164 1.00 57.78 99 ARG A CA 1
ATOM 746 C C . ARG A 1 99 ? -17.440 2.958 8.008 1.00 57.78 99 ARG A C 1
ATOM 748 O O . ARG A 1 99 ? -17.508 2.876 9.233 1.00 57.78 99 ARG A O 1
ATOM 755 N N . THR A 1 100 ? -17.823 4.060 7.365 1.00 54.50 100 THR A N 1
ATOM 756 C CA . THR A 1 100 ? -18.421 5.258 7.997 1.00 54.50 100 THR A CA 1
ATOM 757 C C . THR A 1 100 ? -19.945 5.152 8.031 1.00 54.50 100 THR A C 1
ATOM 759 O O . THR A 1 100 ? -20.513 4.432 7.214 1.00 54.50 100 THR A O 1
ATOM 762 N 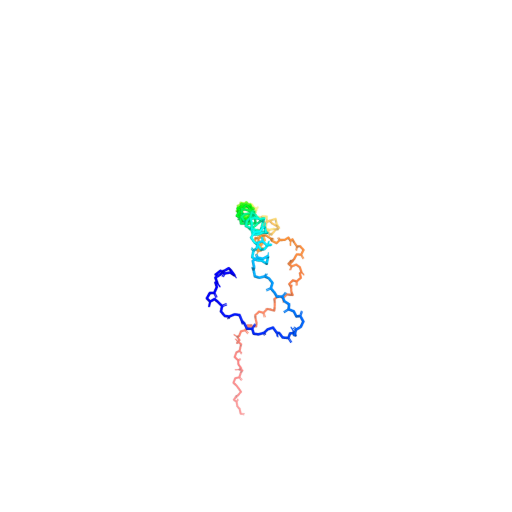N . ALA A 1 101 ? -20.603 5.801 9.006 1.00 55.59 101 ALA A N 1
ATOM 763 C CA . ALA A 1 101 ? -22.035 5.639 9.340 1.00 55.59 101 ALA A CA 1
ATOM 764 C C . ALA A 1 101 ? -22.973 5.674 8.121 1.00 55.59 101 ALA A C 1
ATOM 766 O O . ALA A 1 101 ? -23.906 4.886 8.049 1.00 55.59 101 ALA A O 1
ATOM 767 N N . ALA A 1 102 ? -22.649 6.508 7.134 1.00 53.91 102 ALA A N 1
ATOM 768 C CA . ALA A 1 102 ? -23.450 6.708 5.934 1.00 53.91 102 ALA A CA 1
ATOM 769 C C . ALA A 1 102 ? -23.549 5.483 4.998 1.00 53.91 102 ALA A C 1
ATOM 771 O O . ALA A 1 102 ? -24.509 5.391 4.250 1.00 53.91 102 ALA A O 1
ATOM 772 N N . GLU A 1 103 ? -22.595 4.543 5.015 1.00 51.56 103 GLU A N 1
ATOM 773 C CA . GLU A 1 103 ? -22.576 3.418 4.055 1.00 51.56 103 GLU A CA 1
ATOM 774 C C . GLU A 1 103 ? -23.439 2.207 4.461 1.00 51.56 103 GLU A C 1
ATOM 776 O O . GLU A 1 103 ? -23.553 1.253 3.694 1.00 51.56 103 GLU A O 1
ATOM 781 N N . GLU A 1 104 ? -23.993 2.177 5.675 1.00 50.00 104 GLU A N 1
ATOM 782 C CA . GLU A 1 104 ? -24.812 1.048 6.158 1.00 50.00 104 GLU A CA 1
ATOM 783 C C . GLU A 1 104 ? -26.309 1.356 6.241 1.00 50.00 104 GLU A C 1
ATOM 785 O O . GLU A 1 104 ? -27.093 0.412 6.218 1.00 50.00 104 GLU A O 1
ATOM 790 N N . ASP A 1 105 ? -26.714 2.631 6.238 1.00 51.50 105 ASP A N 1
ATOM 791 C CA . ASP A 1 105 ? -28.132 3.022 6.128 1.00 51.50 105 ASP A CA 1
ATOM 792 C C . ASP A 1 105 ? -28.744 2.681 4.749 1.00 51.50 105 ASP A C 1
ATOM 794 O O . ASP A 1 105 ? -29.950 2.801 4.557 1.00 51.50 105 ASP A O 1
ATOM 798 N N . GLU A 1 106 ? -27.932 2.218 3.790 1.00 47.00 106 GLU A N 1
ATOM 799 C CA . GLU A 1 106 ? -28.369 1.777 2.456 1.00 47.00 106 GLU A CA 1
ATOM 800 C C . GLU A 1 106 ? -28.491 0.241 2.331 1.00 47.00 106 GLU A C 1
ATOM 802 O O . GLU A 1 106 ? -28.697 -0.293 1.241 1.00 47.00 106 GLU A O 1
ATOM 807 N N . ALA A 1 107 ? -28.371 -0.506 3.435 1.00 43.78 107 ALA A N 1
ATOM 808 C CA . ALA A 1 107 ? -28.720 -1.925 3.445 1.00 43.78 107 ALA A CA 1
ATOM 809 C C . ALA A 1 107 ? -30.249 -2.076 3.596 1.00 43.78 107 ALA A C 1
ATOM 811 O O . ALA A 1 107 ? -30.797 -1.611 4.598 1.00 43.78 107 ALA A O 1
ATOM 812 N N . PRO A 1 108 ? -30.961 -2.724 2.649 1.00 42.03 108 PRO A N 1
ATOM 813 C CA . PRO A 1 108 ? -32.383 -2.992 2.829 1.00 42.03 108 PRO A CA 1
ATOM 814 C C . PRO A 1 108 ? -32.582 -3.874 4.073 1.00 42.03 108 PRO A C 1
ATOM 816 O O . PRO A 1 108 ? -31.716 -4.707 4.370 1.00 42.03 108 PRO A O 1
ATOM 819 N N . PRO A 1 109 ? -33.688 -3.695 4.818 1.00 42.72 109 PRO A N 1
ATOM 820 C CA . PRO A 1 109 ? -33.938 -4.456 6.033 1.00 42.72 109 PRO A CA 1
ATOM 821 C C . PRO A 1 109 ? -33.900 -5.952 5.713 1.00 42.72 109 PRO A C 1
ATOM 823 O O . PRO A 1 109 ? -34.557 -6.414 4.781 1.00 42.72 109 PRO A O 1
ATOM 826 N N . ALA A 1 110 ? -33.090 -6.693 6.471 1.00 47.59 110 ALA A N 1
ATOM 827 C CA . ALA A 1 110 ? -33.051 -8.143 6.395 1.00 47.59 110 ALA A CA 1
ATOM 828 C C . ALA A 1 110 ? -34.456 -8.687 6.684 1.00 47.59 110 ALA A C 1
ATOM 830 O O . ALA A 1 110 ? -35.009 -8.421 7.751 1.00 47.59 110 ALA A O 1
ATOM 831 N N . GLU A 1 111 ? -35.024 -9.415 5.722 1.00 46.22 111 GLU A N 1
ATOM 832 C CA . GLU A 1 111 ? -36.270 -10.155 5.904 1.00 46.22 111 GLU A CA 1
ATOM 833 C C . GLU A 1 111 ? -36.146 -11.068 7.131 1.00 46.22 111 GLU A C 1
ATOM 835 O O . GLU A 1 111 ? -35.170 -11.811 7.287 1.00 46.22 111 GLU A O 1
ATOM 840 N N . GLU A 1 112 ? -37.129 -10.974 8.025 1.00 42.72 112 GLU A N 1
ATOM 841 C CA . GLU A 1 112 ? -37.254 -11.842 9.191 1.00 42.72 112 GLU A CA 1
ATOM 842 C C . GLU A 1 112 ? -37.267 -13.316 8.745 1.00 42.72 112 GLU A C 1
ATOM 844 O O . GLU A 1 112 ? -37.988 -13.670 7.807 1.00 42.72 112 GLU A O 1
ATOM 849 N N . PRO A 1 113 ? -36.501 -14.213 9.392 1.00 43.91 113 PRO A N 1
ATOM 850 C CA . PRO A 1 113 ? -36.531 -15.622 9.038 1.00 43.91 113 PRO A CA 1
ATOM 851 C C . PRO A 1 113 ? -37.903 -16.203 9.391 1.00 43.91 113 PRO A C 1
ATOM 853 O O . PRO A 1 113 ? -38.280 -16.279 10.562 1.00 43.91 113 PRO A O 1
ATOM 856 N N . ALA A 1 114 ? -38.639 -16.638 8.366 1.00 48.41 114 ALA A N 1
ATOM 857 C CA . ALA A 1 114 ? -39.878 -17.388 8.516 1.00 48.41 114 ALA A CA 1
ATOM 858 C C . ALA A 1 114 ? -39.658 -18.589 9.452 1.00 48.41 114 ALA A C 1
ATOM 860 O O . ALA A 1 114 ? -38.885 -19.503 9.158 1.00 48.41 114 ALA A O 1
ATOM 861 N N . SER A 1 115 ? -40.343 -18.567 10.594 1.00 44.34 115 SER A N 1
ATOM 862 C CA . SER A 1 115 ? -40.354 -19.662 11.561 1.00 44.34 115 SER A CA 1
ATOM 863 C C . SER A 1 115 ? -41.005 -20.902 10.929 1.00 44.34 115 SER A C 1
ATOM 865 O O . SER A 1 115 ? -42.145 -20.806 10.460 1.00 44.34 115 SER A O 1
ATOM 867 N N . PRO A 1 116 ? -40.336 -22.069 10.875 1.00 46.44 116 PRO A N 1
ATOM 868 C CA . PRO A 1 116 ? -40.926 -23.258 10.292 1.00 46.44 116 PRO A CA 1
ATOM 869 C C . PRO A 1 116 ? -41.772 -23.997 11.335 1.00 46.44 116 PRO A C 1
ATOM 871 O O . PRO A 1 116 ? -41.255 -24.514 12.322 1.00 46.44 116 PRO A O 1
ATOM 874 N N . GLY A 1 117 ? -43.068 -24.123 11.047 1.00 38.97 117 GLY A N 1
ATOM 875 C CA . GLY A 1 117 ? -43.874 -25.265 11.482 1.00 38.97 117 GLY A CA 1
ATOM 876 C C . GLY A 1 117 ? -44.789 -25.036 12.685 1.00 38.97 117 GLY A C 1
ATOM 877 O O . GLY A 1 117 ? -44.406 -25.255 13.828 1.00 38.97 117 GLY A O 1
ATOM 878 N N . SER A 1 118 ? -46.058 -24.736 12.410 1.00 42.16 118 SER A N 1
ATOM 879 C CA . SER A 1 118 ? -47.177 -25.229 13.227 1.00 42.16 118 SER A CA 1
ATOM 880 C C . SER A 1 118 ? -47.899 -26.327 12.432 1.00 42.16 118 SER A C 1
ATOM 882 O O . SER A 1 118 ? -48.040 -26.178 11.215 1.00 42.16 118 SER A O 1
ATOM 884 N N . PRO A 1 119 ? -48.293 -27.451 13.058 1.00 49.66 119 PRO A N 1
ATOM 885 C CA . PRO A 1 119 ? -48.805 -28.617 12.348 1.00 49.66 119 PRO A CA 1
ATOM 886 C C . PRO A 1 119 ? -50.258 -28.402 11.903 1.00 49.66 119 PRO A C 1
ATOM 888 O O . PRO A 1 119 ? -51.057 -27.795 12.614 1.00 49.66 119 PRO A O 1
ATOM 891 N N . LEU A 1 120 ? -50.588 -28.915 10.716 1.00 53.59 120 LEU A N 1
ATOM 892 C CA . LEU A 1 120 ? -51.947 -28.949 10.169 1.00 53.59 120 LEU A CA 1
ATOM 893 C C . LEU A 1 120 ? -52.877 -29.755 11.098 1.00 53.59 120 LEU A C 1
ATOM 895 O O . LEU A 1 120 ? -52.470 -30.830 11.551 1.00 53.59 120 LEU A O 1
ATOM 899 N N . PRO A 1 121 ? -54.117 -29.302 11.366 1.00 48.69 121 PRO A N 1
ATOM 900 C CA . PRO A 1 121 ? -55.099 -30.138 12.037 1.00 48.69 121 PRO A CA 1
ATOM 901 C C . PRO A 1 121 ? -55.508 -31.284 11.102 1.00 48.69 121 PRO A C 1
ATOM 903 O O . PRO A 1 121 ? -55.859 -31.072 9.942 1.00 48.69 121 PRO A O 1
ATOM 906 N N . LEU A 1 122 ? -55.415 -32.507 11.621 1.00 52.03 122 LEU A N 1
ATOM 907 C CA . LEU A 1 122 ? -55.994 -33.704 11.024 1.00 52.03 122 LEU A CA 1
ATOM 908 C C . LEU A 1 122 ? -57.518 -33.566 11.077 1.00 52.03 122 LEU A C 1
ATOM 910 O O . LEU A 1 122 ? -58.082 -33.601 12.169 1.00 52.03 122 LEU A O 1
ATOM 914 N N . ASP A 1 123 ? -58.166 -33.423 9.923 1.00 44.62 123 ASP A N 1
ATOM 915 C CA . ASP A 1 123 ? -59.620 -33.542 9.830 1.00 44.62 123 ASP A CA 1
ATOM 916 C C . ASP A 1 123 ? -59.979 -35.012 9.588 1.00 44.62 123 ASP A C 1
ATOM 918 O O . ASP A 1 123 ? -59.547 -35.633 8.613 1.00 44.62 123 ASP A O 1
ATOM 922 N N . GLY 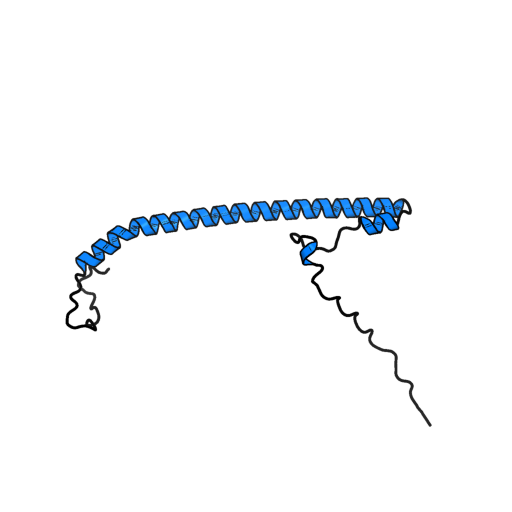A 1 124 ? -60.729 -35.574 10.532 1.00 46.16 124 GLY A N 1
ATOM 923 C CA . GLY A 1 124 ? -61.378 -36.872 10.435 1.00 46.16 124 GLY A CA 1
ATOM 924 C C . GLY A 1 124 ? -62.882 -36.686 10.604 1.00 46.16 124 GLY A C 1
ATOM 925 O O . GLY A 1 124 ? -63.313 -36.073 11.582 1.00 46.16 124 GLY A O 1
ATOM 926 N N . GLY A 1 125 ? -63.655 -37.233 9.664 1.00 37.50 125 GLY A N 1
ATOM 927 C CA . GLY A 1 125 ? -65.119 -37.239 9.650 1.00 37.50 125 GLY A CA 1
ATOM 928 C C . GLY A 1 125 ? -65.660 -37.687 8.305 1.00 37.50 125 GLY A C 1
ATOM 929 O O . GLY A 1 125 ? -65.806 -36.810 7.431 1.00 37.50 125 GLY A O 1
#

Organism: NCBI:txid1254432